Protein AF-0000000072576517 (afdb_homodimer)

Structure (mmCIF, N/CA/C/O backbone):
data_AF-0000000072576517-model_v1
#
loop_
_entity.id
_entity.type
_entity.pdbx_description
1 polymer 'CopG family transcriptional regulator'
#
loop_
_atom_site.group_PDB
_atom_site.id
_atom_site.type_symbol
_atom_site.label_atom_id
_atom_site.label_alt_id
_atom_site.label_comp_id
_atom_site.label_asym_id
_atom_site.label_entity_id
_atom_site.label_seq_id
_atom_site.pdbx_PDB_ins_code
_atom_site.Cartn_x
_atom_site.Cartn_y
_atom_site.Cartn_z
_atom_site.occupancy
_atom_site.B_iso_or_equiv
_atom_site.auth_seq_id
_atom_site.auth_comp_id
_atom_site.auth_asym_id
_atom_site.auth_atom_id
_atom_site.pdbx_PDB_model_num
ATOM 1 N N . MET A 1 1 ? 4.125 -4.855 -22.438 1 81.56 1 MET A N 1
ATOM 2 C CA . MET A 1 1 ? 4.953 -5.27 -21.297 1 81.56 1 MET A CA 1
ATOM 3 C C . MET A 1 1 ? 4.816 -6.77 -21.047 1 81.56 1 MET A C 1
ATOM 5 O O . MET A 1 1 ? 3.752 -7.348 -21.281 1 81.56 1 MET A O 1
ATOM 9 N N . ALA A 1 2 ? 5.965 -7.422 -20.906 1 95.62 2 ALA A N 1
ATOM 10 C CA . ALA A 1 2 ? 5.965 -8.867 -20.688 1 95.62 2 ALA A CA 1
ATOM 11 C C . ALA A 1 2 ? 5.387 -9.203 -19.312 1 95.62 2 ALA A C 1
ATOM 13 O O . ALA A 1 2 ? 5.586 -8.461 -18.344 1 95.62 2 ALA A O 1
ATOM 14 N N . THR A 1 3 ? 4.594 -10.25 -19.266 1 97.19 3 THR A N 1
ATOM 15 C CA . THR A 1 3 ? 4.023 -10.703 -18 1 97.19 3 THR A CA 1
ATOM 16 C C . THR A 1 3 ? 4.523 -12.102 -17.656 1 97.19 3 THR A C 1
ATOM 18 O O . THR A 1 3 ? 5.074 -12.797 -18.516 1 97.19 3 THR A O 1
ATOM 21 N N . ARG A 1 4 ? 4.344 -12.383 -16.422 1 96.25 4 ARG A N 1
ATOM 22 C CA . ARG A 1 4 ? 4.695 -13.703 -15.898 1 96.25 4 ARG A CA 1
ATOM 23 C C . ARG A 1 4 ? 3.592 -14.234 -14.984 1 96.25 4 ARG A C 1
ATOM 25 O O . ARG A 1 4 ? 3.002 -13.484 -14.211 1 96.25 4 ARG A O 1
ATOM 32 N N . LYS A 1 5 ? 3.363 -15.539 -15.117 1 97.19 5 LYS A N 1
ATOM 33 C CA . LYS A 1 5 ? 2.48 -16.219 -14.18 1 97.19 5 LYS A CA 1
ATOM 34 C C . LYS A 1 5 ? 3.273 -16.859 -13.031 1 97.19 5 LYS A C 1
ATOM 36 O O . LYS A 1 5 ? 4.23 -17.594 -13.266 1 97.19 5 LYS A O 1
ATOM 41 N 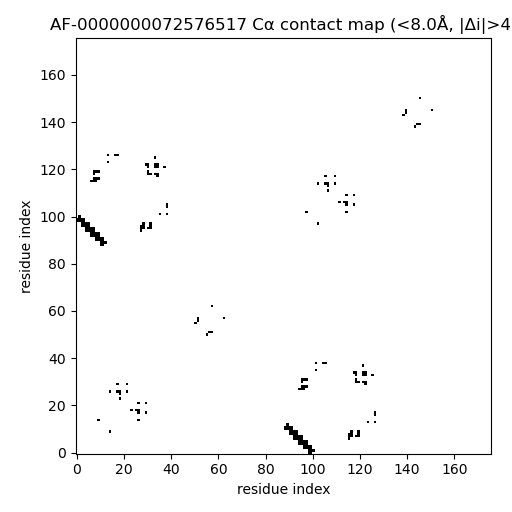N . ILE A 1 6 ? 2.93 -16.547 -11.875 1 96.75 6 ILE A N 1
ATOM 42 C CA . ILE A 1 6 ? 3.613 -17.109 -10.711 1 96.75 6 ILE A CA 1
ATOM 43 C C . ILE A 1 6 ? 2.584 -17.625 -9.711 1 96.75 6 ILE A C 1
ATOM 45 O O . ILE A 1 6 ? 1.427 -17.203 -9.727 1 96.75 6 ILE A O 1
ATOM 49 N N . THR A 1 7 ? 3 -18.578 -8.914 1 97.06 7 THR A N 1
ATOM 50 C CA . THR A 1 7 ? 2.178 -19.109 -7.828 1 97.06 7 THR A CA 1
ATOM 51 C C . THR A 1 7 ? 2.623 -18.531 -6.484 1 97.06 7 THR A C 1
ATOM 53 O O . THR A 1 7 ? 3.816 -18.516 -6.176 1 97.06 7 THR A O 1
ATOM 56 N N . ILE A 1 8 ? 1.649 -18.031 -5.809 1 97 8 ILE A N 1
ATOM 57 C CA . ILE A 1 8 ? 1.936 -17.484 -4.48 1 97 8 ILE A CA 1
ATOM 58 C C . ILE A 1 8 ? 1.034 -18.156 -3.447 1 97 8 ILE A C 1
ATOM 60 O O . ILE A 1 8 ? 0.009 -18.75 -3.797 1 97 8 ILE A O 1
ATOM 64 N N . THR A 1 9 ? 1.467 -18.109 -2.193 1 97.25 9 THR A N 1
ATOM 65 C CA . THR A 1 9 ? 0.697 -18.594 -1.051 1 97.25 9 THR A CA 1
ATOM 66 C C . THR A 1 9 ? 0.207 -17.422 -0.198 1 97.25 9 THR A C 1
ATOM 68 O O . THR A 1 9 ? 1.002 -16.594 0.228 1 97.25 9 THR A O 1
ATOM 71 N N . VAL A 1 10 ? -1.091 -17.359 0.018 1 97.56 10 VAL A N 1
ATOM 72 C CA . VAL A 1 10 ? -1.697 -16.266 0.766 1 97.56 10 VAL A CA 1
ATOM 73 C C . VAL A 1 10 ? -2.715 -16.828 1.761 1 97.56 10 VAL A C 1
ATOM 75 O O . VAL A 1 10 ? -3.227 -17.922 1.582 1 97.56 10 VAL A O 1
ATOM 78 N N . PRO A 1 11 ? -3.041 -16.062 2.762 1 97.94 11 PRO A N 1
ATOM 79 C CA . PRO A 1 11 ? -4.141 -16.484 3.631 1 97.94 11 PRO A CA 1
ATOM 80 C C . PRO A 1 11 ? -5.473 -16.594 2.891 1 97.94 11 PRO A C 1
ATOM 82 O O . PRO A 1 11 ? -5.773 -15.75 2.035 1 97.94 11 PRO A O 1
ATOM 85 N N . GLU A 1 12 ? -6.203 -17.547 3.252 1 97.75 12 GLU A N 1
ATOM 86 C CA . GLU A 1 12 ? -7.512 -17.734 2.637 1 97.75 12 GLU A CA 1
ATOM 87 C C . GLU A 1 12 ? -8.422 -16.531 2.867 1 97.75 12 GLU A C 1
ATOM 89 O O . GLU A 1 12 ? -9.164 -16.125 1.972 1 97.75 12 GLU A O 1
ATOM 94 N N . GLU A 1 13 ? -8.344 -15.977 3.982 1 97.19 13 GLU A N 1
ATOM 95 C CA . GLU A 1 13 ? -9.203 -14.852 4.355 1 97.19 13 GLU A CA 1
ATOM 96 C C . GLU A 1 13 ? -8.914 -13.625 3.496 1 97.19 13 GLU A C 1
ATOM 98 O O . GLU A 1 13 ? -9.805 -12.82 3.234 1 97.19 13 GLU A O 1
ATOM 103 N N . LEU A 1 14 ? -7.746 -13.492 3.086 1 97.81 14 LEU A N 1
ATOM 104 C CA . LEU A 1 14 ? -7.367 -12.383 2.225 1 97.81 14 LEU A CA 1
ATOM 105 C C . LEU A 1 14 ? -8.055 -12.484 0.869 1 97.81 14 LEU A C 1
ATOM 107 O O . LEU A 1 14 ? -8.625 -11.5 0.382 1 97.81 14 LEU A O 1
ATOM 111 N N . VAL A 1 15 ? -8.062 -13.648 0.336 1 97 15 VAL A N 1
ATOM 112 C CA . VAL A 1 15 ? -8.703 -13.875 -0.957 1 97 15 VAL A CA 1
ATOM 113 C C . VAL A 1 15 ? -10.203 -13.594 -0.853 1 97 15 VAL A C 1
ATOM 115 O O . VAL A 1 15 ? -10.773 -12.914 -1.703 1 97 15 VAL A O 1
ATOM 118 N N . GLU A 1 16 ? -10.75 -14.062 0.181 1 96 16 GLU A N 1
ATOM 119 C CA . GLU A 1 16 ? -12.18 -13.859 0.403 1 96 16 GLU A CA 1
ATOM 120 C C . GLU A 1 16 ? -12.508 -12.375 0.543 1 96 16 GLU A C 1
ATOM 122 O O . GLU A 1 16 ? -13.5 -11.898 -0.015 1 96 16 GLU A O 1
ATOM 127 N N . SER A 1 17 ? -11.633 -11.766 1.242 1 96.75 17 SER A N 1
ATOM 128 C CA . SER A 1 17 ? -11.852 -10.336 1.443 1 96.75 17 SER A CA 1
ATOM 129 C C . SER A 1 17 ? -11.734 -9.562 0.132 1 96.75 17 SER A C 1
ATOM 131 O O . SER A 1 17 ? -12.555 -8.688 -0.16 1 96.75 17 SER A O 1
ATOM 133 N N . ILE A 1 18 ? -10.852 -9.828 -0.706 1 97.19 18 ILE A N 1
ATOM 134 C CA . ILE A 1 18 ? -10.625 -9.148 -1.977 1 97.19 18 ILE A CA 1
ATOM 135 C C . ILE A 1 18 ? -11.805 -9.391 -2.908 1 97.19 18 ILE A C 1
ATOM 137 O O . ILE A 1 18 ? -12.234 -8.484 -3.627 1 97.19 18 ILE A O 1
ATOM 141 N N . LYS A 1 19 ? -12.344 -10.57 -2.818 1 95.81 19 LYS A N 1
ATOM 142 C CA . LYS A 1 19 ? -13.461 -10.938 -3.678 1 95.81 19 LYS A CA 1
ATOM 143 C C . LYS A 1 19 ? -14.703 -10.109 -3.346 1 95.81 19 LYS A C 1
ATOM 145 O O . LYS A 1 19 ? -15.641 -10.039 -4.145 1 95.81 19 LYS A O 1
ATOM 150 N N . GLU A 1 20 ? -14.695 -9.57 -2.178 1 93.56 20 GLU A N 1
ATOM 151 C CA . GLU A 1 20 ? -15.797 -8.68 -1.819 1 93.56 20 GLU A CA 1
ATOM 152 C C . GLU A 1 20 ? -15.703 -7.359 -2.574 1 93.56 20 GLU A C 1
ATOM 154 O O . GLU A 1 20 ? -16.688 -6.629 -2.674 1 93.56 20 GLU A O 1
ATOM 159 N N . ARG A 1 21 ? -14.594 -7.117 -3.105 1 91.81 21 ARG A N 1
ATOM 160 C CA . ARG A 1 21 ? -14.352 -5.809 -3.707 1 91.81 21 ARG A CA 1
ATOM 161 C C . ARG A 1 21 ? -14.273 -5.91 -5.227 1 91.81 21 ARG A C 1
ATOM 163 O O . ARG A 1 21 ? -14.648 -4.977 -5.938 1 91.81 21 ARG A O 1
ATOM 170 N N . VAL A 1 22 ? -13.758 -7 -5.645 1 92.69 22 VAL A N 1
ATOM 171 C CA . VAL A 1 22 ? -13.578 -7.223 -7.074 1 92.69 22 VAL A CA 1
ATOM 172 C C . VAL A 1 22 ? -14.18 -8.57 -7.469 1 92.69 22 VAL A C 1
ATOM 174 O O . VAL A 1 22 ? -14.391 -9.438 -6.617 1 92.69 22 VAL A O 1
ATOM 177 N N . ASP A 1 23 ? -14.562 -8.711 -8.672 1 86.31 23 ASP A N 1
ATOM 178 C CA . ASP A 1 23 ? -15.055 -10.008 -9.109 1 86.31 23 ASP A CA 1
ATOM 179 C C . ASP A 1 23 ? -13.938 -11.047 -9.117 1 86.31 23 ASP A C 1
ATOM 181 O O . ASP A 1 23 ? -12.766 -10.711 -8.938 1 86.31 23 ASP A O 1
ATOM 185 N N . THR A 1 24 ? -14.336 -12.227 -9.164 1 75.06 24 THR A N 1
ATOM 186 C CA . THR A 1 24 ? -13.438 -13.367 -9.031 1 75.06 24 THR A CA 1
ATOM 187 C C . THR A 1 24 ? -12.25 -13.227 -9.977 1 75.06 24 THR A C 1
ATOM 189 O O . THR A 1 24 ? -11.109 -13.531 -9.609 1 75.06 24 THR A O 1
ATOM 192 N N . ARG A 1 25 ? -12.602 -12.633 -11.117 1 78.5 25 ARG A N 1
ATOM 193 C CA . ARG A 1 25 ? -11.547 -12.508 -12.117 1 78.5 25 ARG A CA 1
ATOM 194 C C . ARG A 1 25 ? -10.609 -11.352 -11.789 1 78.5 25 ARG A C 1
ATOM 196 O O . ARG A 1 25 ? -9.469 -11.312 -12.266 1 78.5 25 ARG A O 1
ATOM 203 N N . GLY A 1 26 ? -10.914 -10.633 -10.812 1 94.44 26 GLY A N 1
ATOM 204 C CA . GLY A 1 26 ? -10.195 -9.406 -10.508 1 94.44 26 GLY A CA 1
ATOM 205 C C . GLY A 1 26 ? -9.195 -9.57 -9.383 1 94.44 26 GLY A C 1
ATOM 206 O O . GLY A 1 26 ? -8.422 -8.648 -9.094 1 94.44 26 GLY A O 1
ATOM 207 N N . VAL A 1 27 ? -9.141 -10.727 -8.789 1 96.62 27 VAL A N 1
ATOM 208 C CA . VAL A 1 27 ? -8.281 -10.961 -7.629 1 96.62 27 VAL A CA 1
ATOM 209 C C . VAL A 1 27 ? -6.816 -10.867 -8.039 1 96.62 27 VAL A C 1
ATOM 211 O O . VAL A 1 27 ? -6.023 -10.188 -7.395 1 96.62 27 VAL A O 1
ATOM 214 N N . SER A 1 28 ? -6.492 -11.516 -9.109 1 97.12 28 SER A N 1
ATOM 215 C CA . SER A 1 28 ? -5.125 -11.484 -9.617 1 97.12 28 SER A CA 1
ATOM 216 C C . SER A 1 28 ? -4.68 -10.047 -9.891 1 97.12 28 SER A C 1
ATOM 218 O O . SER A 1 28 ? -3.596 -9.641 -9.469 1 97.12 28 SER A O 1
ATOM 220 N N . GLY A 1 29 ? -5.492 -9.375 -10.555 1 96.56 29 GLY A N 1
ATOM 221 C CA . GLY A 1 29 ? -5.172 -7.984 -10.844 1 96.56 29 GLY A CA 1
ATOM 222 C C . GLY A 1 29 ? -5.016 -7.137 -9.594 1 96.56 29 GLY A C 1
ATOM 223 O O . GLY A 1 29 ? -4.117 -6.293 -9.523 1 96.56 29 GLY A O 1
ATOM 224 N N . TYR A 1 30 ? -5.852 -7.332 -8.594 1 98.38 30 TYR A N 1
ATOM 225 C CA . TYR A 1 30 ? -5.789 -6.633 -7.312 1 98.38 30 TYR A CA 1
ATOM 226 C C . TYR A 1 30 ? -4.453 -6.871 -6.621 1 98.38 30 TYR A C 1
ATOM 228 O O . TYR A 1 30 ? -3.814 -5.93 -6.148 1 98.38 30 TYR A O 1
ATOM 236 N N . ILE A 1 31 ? -4.023 -8.039 -6.645 1 98.31 31 ILE A N 1
ATOM 237 C CA . ILE A 1 31 ? -2.797 -8.422 -5.957 1 98.31 31 ILE A CA 1
ATOM 238 C C . ILE A 1 31 ? -1.588 -7.875 -6.715 1 98.31 31 ILE A C 1
ATOM 240 O O . ILE A 1 31 ? -0.663 -7.328 -6.109 1 98.31 31 ILE A O 1
ATOM 244 N N . ALA A 1 32 ? -1.656 -8.008 -7.996 1 97.75 32 ALA A N 1
ATOM 245 C CA . ALA A 1 32 ? -0.567 -7.48 -8.812 1 97.75 32 ALA A CA 1
ATOM 246 C C . ALA A 1 32 ? -0.419 -5.973 -8.625 1 97.75 32 ALA A C 1
ATOM 248 O O . ALA A 1 32 ? 0.697 -5.465 -8.5 1 97.75 32 ALA A O 1
ATOM 249 N N . ALA A 1 33 ? -1.541 -5.32 -8.578 1 97.94 33 ALA A N 1
ATOM 250 C CA . ALA A 1 33 ? -1.522 -3.867 -8.406 1 97.94 33 ALA A CA 1
ATOM 251 C C . ALA A 1 33 ? -0.988 -3.482 -7.031 1 97.94 33 ALA A C 1
ATOM 253 O O . ALA A 1 33 ? -0.215 -2.531 -6.902 1 97.94 33 ALA A O 1
ATOM 254 N N . ALA A 1 34 ? -1.396 -4.188 -6 1 98.5 34 ALA A N 1
ATOM 255 C CA . ALA A 1 34 ? -0.913 -3.953 -4.641 1 98.5 34 ALA A CA 1
ATOM 256 C C . ALA A 1 34 ? 0.601 -4.125 -4.559 1 98.5 34 ALA A C 1
ATOM 258 O O . ALA A 1 34 ? 1.297 -3.291 -3.977 1 98.5 34 ALA A O 1
ATOM 259 N N . ALA A 1 35 ? 1.047 -5.141 -5.191 1 98.56 35 ALA A N 1
ATOM 260 C CA . ALA A 1 35 ? 2.482 -5.414 -5.184 1 98.56 35 ALA A CA 1
ATOM 261 C C . ALA A 1 35 ? 3.246 -4.344 -5.957 1 98.56 35 ALA A C 1
ATOM 263 O O . ALA A 1 35 ? 4.312 -3.9 -5.523 1 98.56 35 ALA A O 1
ATOM 264 N N . ALA A 1 36 ? 2.717 -3.967 -7.082 1 98.56 36 ALA A N 1
ATOM 265 C CA . ALA A 1 36 ? 3.359 -2.928 -7.883 1 98.56 36 ALA A CA 1
ATOM 266 C C . ALA A 1 36 ? 3.447 -1.615 -7.109 1 98.56 36 ALA A C 1
ATOM 268 O O . ALA A 1 36 ? 4.473 -0.933 -7.148 1 98.56 36 ALA A O 1
ATOM 269 N N . HIS A 1 37 ? 2.404 -1.276 -6.398 1 98.38 37 HIS A N 1
ATOM 270 C CA . HIS A 1 37 ? 2.389 -0.057 -5.598 1 98.38 37 HIS A CA 1
ATOM 271 C C . HIS A 1 37 ? 3.432 -0.111 -4.488 1 98.38 37 HIS A C 1
ATOM 273 O O . HIS A 1 37 ? 4.195 0.84 -4.297 1 98.38 37 HIS A O 1
ATOM 279 N N . GLN A 1 38 ? 3.457 -1.194 -3.775 1 98 38 GLN A N 1
ATOM 280 C CA . GLN A 1 38 ? 4.434 -1.336 -2.701 1 98 38 GLN A CA 1
ATOM 281 C C . GLN A 1 38 ? 5.859 -1.264 -3.24 1 98 38 GLN A C 1
ATOM 283 O O . GLN A 1 38 ? 6.723 -0.621 -2.641 1 98 38 GLN A O 1
ATOM 288 N N . ASP A 1 39 ? 6.102 -1.901 -4.367 1 98.06 39 ASP A N 1
ATOM 289 C CA . ASP A 1 39 ? 7.422 -1.882 -4.988 1 98.06 39 ASP A CA 1
ATOM 290 C C . ASP A 1 39 ? 7.836 -0.459 -5.359 1 98.06 39 ASP A C 1
ATOM 292 O O . ASP A 1 39 ? 8.984 -0.064 -5.145 1 98.06 39 ASP A O 1
ATOM 296 N N . ALA A 1 40 ? 6.891 0.247 -5.922 1 98 40 ALA A N 1
ATOM 297 C CA . ALA A 1 40 ? 7.168 1.635 -6.285 1 98 40 ALA A CA 1
ATOM 298 C C . ALA A 1 40 ? 7.531 2.461 -5.055 1 98 40 ALA A C 1
ATOM 300 O O . ALA A 1 40 ? 8.477 3.25 -5.09 1 98 40 ALA A O 1
ATOM 301 N N . MET A 1 41 ? 6.863 2.242 -3.949 1 97.75 41 MET A N 1
ATOM 302 C CA . MET A 1 41 ? 7.137 2.965 -2.711 1 97.75 41 MET A CA 1
ATOM 303 C C . MET A 1 41 ? 8.508 2.596 -2.156 1 97.75 41 MET A C 1
ATOM 305 O O . MET A 1 41 ? 9.258 3.467 -1.712 1 97.75 41 MET A O 1
ATOM 309 N N . ASP A 1 42 ? 8.75 1.353 -2.188 1 96.88 42 ASP A N 1
ATOM 310 C CA . ASP A 1 42 ? 10.055 0.897 -1.711 1 96.88 42 ASP A CA 1
ATOM 311 C C . ASP A 1 42 ? 11.18 1.485 -2.553 1 96.88 42 ASP A C 1
ATOM 313 O O . ASP A 1 42 ? 12.203 1.911 -2.014 1 96.88 42 ASP A O 1
ATOM 317 N N . ARG A 1 43 ? 10.969 1.526 -3.842 1 96 43 ARG A N 1
ATOM 318 C CA . ARG A 1 43 ? 11.961 2.119 -4.73 1 96 43 ARG A CA 1
ATOM 319 C C . ARG A 1 43 ? 12.141 3.605 -4.441 1 96 43 ARG A C 1
ATOM 321 O O . ARG A 1 43 ? 13.266 4.117 -4.453 1 96 43 ARG A O 1
ATOM 328 N N . LEU A 1 44 ? 11.078 4.262 -4.23 1 96.94 44 LEU A N 1
ATOM 329 C CA . LEU A 1 44 ? 11.141 5.676 -3.887 1 96.94 44 LEU A CA 1
ATOM 330 C C . LEU A 1 44 ? 11.898 5.887 -2.582 1 96.94 44 LEU A C 1
ATOM 332 O O . LEU A 1 44 ? 12.703 6.816 -2.469 1 96.94 44 LEU A O 1
ATOM 336 N N . ARG A 1 45 ? 11.656 5.078 -1.627 1 94.81 45 ARG A N 1
ATOM 337 C CA . ARG A 1 45 ? 12.344 5.16 -0.341 1 94.81 45 ARG A CA 1
ATOM 338 C C . ARG A 1 45 ? 13.836 4.93 -0.501 1 94.81 45 ARG A C 1
ATOM 340 O O . ARG A 1 45 ? 14.648 5.633 0.102 1 94.81 45 ARG A O 1
ATOM 347 N N . GLU A 1 46 ? 14.078 3.916 -1.279 1 95.06 46 GLU A N 1
ATOM 348 C CA . GLU A 1 46 ? 15.484 3.637 -1.556 1 95.06 46 GLU A CA 1
ATOM 349 C C . GLU A 1 46 ? 16.156 4.824 -2.236 1 95.06 46 GLU A C 1
ATOM 351 O O . GLU A 1 46 ? 17.266 5.207 -1.867 1 95.06 46 GLU A O 1
ATOM 356 N N . LEU A 1 47 ? 15.461 5.324 -3.258 1 94.31 47 LEU A N 1
ATOM 357 C CA . LEU A 1 47 ? 15.984 6.488 -3.969 1 94.31 47 LEU A CA 1
ATOM 358 C C . LEU A 1 47 ? 16.156 7.672 -3.025 1 94.31 47 LEU A C 1
ATOM 360 O O . LEU A 1 47 ? 17.172 8.367 -3.066 1 94.31 47 LEU A O 1
ATOM 364 N N . ALA A 1 48 ? 15.211 7.867 -2.205 1 93.5 48 ALA A N 1
ATOM 365 C CA . ALA A 1 48 ? 15.273 8.953 -1.227 1 93.5 48 ALA A CA 1
ATOM 366 C C . ALA A 1 48 ? 16.453 8.766 -0.273 1 93.5 48 ALA A C 1
ATOM 368 O O . ALA A 1 48 ? 17.156 9.727 0.034 1 93.5 48 ALA A O 1
ATOM 369 N N . GLY A 1 49 ? 16.594 7.605 0.201 1 91 49 GLY A N 1
ATOM 370 C CA . GLY A 1 49 ? 17.719 7.289 1.061 1 91 49 GLY A CA 1
ATOM 371 C C . GLY A 1 49 ? 19.062 7.562 0.408 1 91 49 GLY A C 1
ATOM 372 O O . GLY A 1 49 ? 19.969 8.133 1.036 1 91 49 GLY A O 1
ATOM 373 N N . ARG A 1 50 ? 19.172 7.219 -0.83 1 93.5 50 ARG A N 1
ATOM 374 C CA . ARG A 1 50 ? 20.391 7.465 -1.59 1 93.5 50 ARG A CA 1
ATOM 375 C C . ARG A 1 50 ? 20.641 8.961 -1.751 1 93.5 50 ARG A C 1
ATOM 377 O O . ARG A 1 50 ? 21.781 9.414 -1.638 1 93.5 50 ARG A O 1
ATOM 384 N N . LEU A 1 51 ? 19.578 9.656 -2.053 1 91 51 LEU A N 1
ATOM 385 C CA . LEU A 1 51 ? 19.703 11.102 -2.213 1 91 51 LEU A CA 1
ATOM 386 C C . LEU A 1 51 ? 20.141 11.758 -0.908 1 91 51 LEU A C 1
ATOM 388 O O . LEU A 1 51 ? 20.969 12.664 -0.914 1 91 51 LEU A O 1
ATOM 392 N N . GLU A 1 52 ? 19.656 11.258 0.163 1 89.31 52 GLU A N 1
ATOM 393 C CA . GLU A 1 52 ? 20.016 11.789 1.477 1 89.31 52 GLU A CA 1
ATOM 394 C C . GLU A 1 52 ? 21.453 11.469 1.827 1 89.31 52 GLU A C 1
ATOM 396 O O . GLU A 1 52 ? 22.156 12.297 2.414 1 89.31 52 GLU A O 1
ATOM 401 N N . GLU A 1 53 ? 21.859 10.297 1.519 1 89.56 53 GLU A N 1
ATOM 402 C CA . GLU A 1 53 ? 23.234 9.891 1.758 1 89.56 53 GLU A CA 1
ATOM 403 C C . GLU A 1 53 ? 24.219 10.742 0.946 1 89.56 53 GLU A C 1
ATOM 405 O O . GLU A 1 53 ? 25.281 11.117 1.438 1 89.56 53 GLU A O 1
ATOM 410 N N . GLU A 1 54 ? 23.766 11.008 -0.21 1 88 54 GLU A N 1
ATOM 411 C CA . GLU A 1 54 ? 24.641 11.758 -1.117 1 88 54 GLU A CA 1
ATOM 412 C C . GLU A 1 54 ? 24.641 13.25 -0.774 1 88 54 GLU A C 1
ATOM 414 O O . GLU A 1 54 ? 25.672 13.906 -0.865 1 88 54 GLU A O 1
ATOM 419 N N . HIS A 1 55 ? 23.609 13.773 -0.372 1 85.62 55 HIS A N 1
ATOM 420 C CA . HIS A 1 55 ? 23.5 15.219 -0.214 1 85.62 55 HIS A CA 1
ATOM 421 C C . HIS A 1 55 ? 23.344 15.602 1.255 1 85.62 55 HIS A C 1
ATOM 423 O O . HIS A 1 55 ? 23.359 16.781 1.596 1 85.62 55 HIS A O 1
ATOM 429 N N . GLY A 1 56 ? 23.359 14.602 2.176 1 80.19 56 GLY A N 1
ATOM 430 C CA . GLY A 1 56 ? 23.094 14.883 3.576 1 80.19 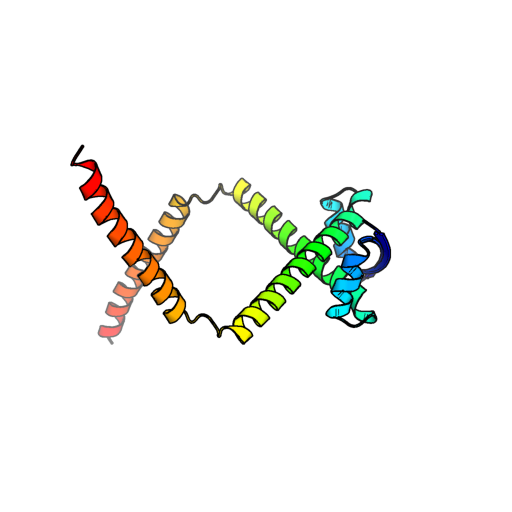56 GLY A CA 1
ATOM 431 C C . GLY A 1 56 ? 21.609 15.07 3.877 1 80.19 56 GLY A C 1
ATOM 432 O O . GLY A 1 56 ? 20.812 15.312 2.971 1 80.19 56 GLY A O 1
ATOM 433 N N . ALA A 1 57 ? 21.125 14.625 4.969 1 74.25 57 ALA A N 1
ATOM 434 C CA . ALA A 1 57 ? 19.734 14.75 5.391 1 74.25 57 ALA A CA 1
ATOM 435 C C . ALA A 1 57 ? 19.297 16.219 5.41 1 74.25 57 ALA A C 1
ATOM 437 O O . ALA A 1 57 ? 20.047 17.078 5.863 1 74.25 57 ALA A O 1
ATOM 438 N N . VAL A 1 58 ? 18.562 16.547 4.48 1 70.88 58 VAL A N 1
ATOM 439 C CA . VAL A 1 58 ? 18.062 17.906 4.586 1 70.88 58 VAL A CA 1
ATOM 440 C C . VAL A 1 58 ? 17.469 18.141 5.977 1 70.88 58 VAL A C 1
ATOM 442 O O . VAL A 1 58 ? 16.484 17.5 6.344 1 70.88 58 VAL A O 1
ATOM 445 N N . THR A 1 59 ? 18.312 18.734 6.863 1 75 59 THR A N 1
ATOM 446 C CA . THR A 1 59 ? 17.812 19.047 8.195 1 75 59 THR A CA 1
ATOM 447 C C . THR A 1 59 ? 16.656 20.047 8.109 1 75 59 THR A C 1
ATOM 449 O O . THR A 1 59 ? 16.469 20.703 7.086 1 75 59 THR A O 1
ATOM 452 N N . ASP A 1 60 ? 15.828 19.859 9.102 1 74.5 60 ASP A N 1
ATOM 453 C CA . ASP A 1 60 ? 14.758 20.844 9.164 1 74.5 60 ASP A CA 1
ATOM 454 C C . ASP A 1 60 ? 15.305 22.266 8.977 1 74.5 60 ASP A C 1
ATOM 456 O O . ASP A 1 60 ? 14.68 23.094 8.312 1 74.5 60 ASP A O 1
ATOM 460 N N . ASP A 1 61 ? 16.406 22.438 9.578 1 74.44 61 ASP A N 1
ATOM 461 C CA . ASP A 1 61 ? 17.031 23.75 9.5 1 74.44 61 ASP A CA 1
ATOM 462 C C . ASP A 1 61 ? 17.453 24.078 8.062 1 74.44 61 ASP A C 1
ATOM 464 O O . ASP A 1 61 ? 17.281 25.203 7.609 1 74.44 61 ASP A O 1
ATOM 468 N N . GLU A 1 62 ? 17.922 23.109 7.352 1 77.12 62 GLU A N 1
ATOM 469 C CA . GLU A 1 62 ? 18.344 23.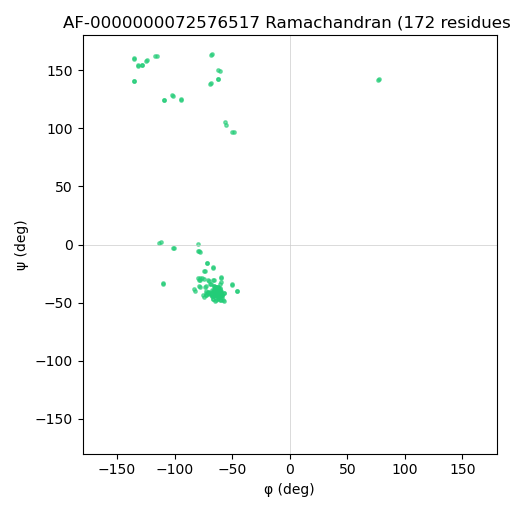328 5.973 1 77.12 62 GLU A CA 1
ATOM 470 C C . GLU A 1 62 ? 17.141 23.578 5.059 1 77.12 62 GLU A C 1
ATOM 472 O O . GLU A 1 62 ? 17.188 24.422 4.168 1 77.12 62 GLU A O 1
ATOM 477 N N . GLN A 1 63 ? 16.203 22.844 5.293 1 77 63 GLN A N 1
ATOM 478 C CA . GLN A 1 63 ? 14.961 23.062 4.555 1 77 63 GLN A CA 1
ATOM 479 C C . GLN A 1 63 ? 14.406 24.469 4.785 1 77 63 GLN A C 1
ATOM 481 O O . GLN A 1 63 ? 14.008 25.141 3.84 1 77 63 GLN A O 1
ATOM 486 N N . GLN A 1 64 ? 14.43 24.828 6.062 1 78.62 64 GLN A N 1
ATOM 487 C CA . GLN A 1 64 ? 13.945 26.172 6.414 1 78.62 64 GLN A CA 1
ATOM 488 C C . GLN A 1 64 ? 14.805 27.25 5.773 1 78.62 64 GLN A C 1
ATOM 490 O O . GLN A 1 64 ? 14.289 28.25 5.277 1 78.62 64 GLN A O 1
ATOM 495 N N . ALA A 1 65 ? 15.992 27.062 5.77 1 78.62 65 ALA A N 1
ATOM 496 C CA . ALA A 1 65 ? 16.922 28.016 5.168 1 78.62 65 ALA A CA 1
ATOM 497 C C . ALA A 1 65 ? 16.656 28.156 3.672 1 78.62 65 ALA A C 1
ATOM 499 O O . ALA A 1 65 ? 16.719 29.266 3.131 1 78.62 65 ALA A O 1
ATOM 500 N N . ALA A 1 66 ? 16.344 27.016 2.986 1 80.38 66 ALA A N 1
ATOM 501 C CA . ALA A 1 66 ? 16.031 27.047 1.561 1 80.38 66 ALA A CA 1
ATOM 502 C C . ALA A 1 66 ? 14.727 27.797 1.303 1 80.38 66 ALA A C 1
ATOM 504 O O . ALA A 1 66 ? 14.648 28.625 0.385 1 80.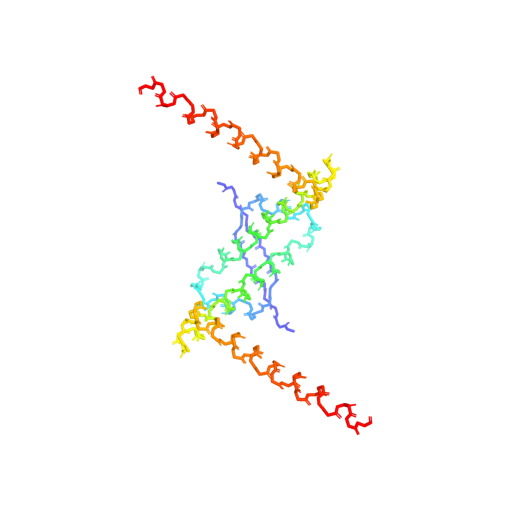38 66 ALA A O 1
ATOM 505 N N . LEU A 1 67 ? 13.867 27.469 2.221 1 79.31 67 LEU A N 1
ATOM 506 C CA . LEU A 1 67 ? 12.586 28.156 2.098 1 79.31 67 LEU A CA 1
ATOM 507 C C . LEU A 1 67 ? 12.742 29.656 2.34 1 79.31 67 LEU A C 1
ATOM 509 O O . LEU A 1 67 ? 12.141 30.469 1.635 1 79.31 67 LEU A O 1
ATOM 513 N N . ASP A 1 68 ? 13.57 30.062 3.281 1 78.81 68 ASP A N 1
ATOM 514 C CA . ASP A 1 68 ? 13.883 31.453 3.572 1 78.81 68 ASP A CA 1
ATOM 515 C C . ASP A 1 68 ? 14.555 32.125 2.379 1 78.81 68 ASP A C 1
ATOM 517 O O . ASP A 1 68 ? 14.258 33.281 2.061 1 78.81 68 ASP A O 1
ATOM 521 N N . ARG A 1 69 ? 15.352 31.422 1.688 1 82.25 69 ARG A N 1
ATOM 522 C CA . ARG A 1 69 ? 16.031 31.953 0.515 1 82.25 69 ARG A CA 1
ATOM 523 C C . ARG A 1 69 ? 15.062 32.156 -0.639 1 82.25 69 ARG A C 1
ATOM 525 O O . ARG A 1 69 ? 15.109 33.188 -1.323 1 82.25 69 ARG A O 1
ATOM 532 N N . ILE A 1 70 ? 14.242 31.297 -0.829 1 82.44 70 ILE A N 1
ATOM 533 C CA . ILE A 1 70 ? 13.234 31.391 -1.882 1 82.44 70 ILE A CA 1
ATOM 534 C C . ILE A 1 70 ? 12.297 32.562 -1.605 1 82.44 70 ILE A C 1
ATOM 536 O O . ILE A 1 70 ? 11.992 33.344 -2.508 1 82.44 70 ILE A O 1
ATOM 540 N N . ALA A 1 71 ? 11.938 32.688 -0.342 1 77.19 71 ALA A N 1
ATOM 541 C CA . ALA A 1 71 ? 11.078 33.812 0.068 1 77.19 71 ALA A CA 1
ATOM 542 C C . ALA A 1 71 ? 11.781 35.156 -0.13 1 77.19 71 ALA A C 1
ATOM 544 O O . ALA A 1 71 ? 11.164 36.125 -0.545 1 77.19 71 ALA A O 1
ATOM 545 N N . ALA A 1 72 ? 13.039 35.188 0.118 1 80.75 72 ALA A N 1
ATOM 546 C CA . ALA A 1 72 ? 13.844 36.406 -0.04 1 80.75 72 ALA A CA 1
ATOM 547 C C . ALA A 1 72 ? 13.977 36.781 -1.511 1 80.75 72 ALA A C 1
ATOM 549 O O . ALA A 1 72 ? 13.953 37.969 -1.854 1 80.75 72 ALA A O 1
ATOM 550 N N . ILE A 1 73 ? 14.031 35.844 -2.322 1 80.31 73 ILE A N 1
ATOM 551 C CA . ILE A 1 73 ? 14.148 36.094 -3.758 1 80.31 73 ILE A CA 1
ATOM 552 C C . ILE A 1 73 ? 12.805 36.562 -4.316 1 80.31 73 ILE A C 1
ATOM 554 O O . ILE A 1 73 ? 12.758 37.5 -5.113 1 80.31 73 ILE A O 1
ATOM 558 N N . ASP A 1 74 ? 11.805 35.906 -3.898 1 77.38 74 ASP A N 1
ATOM 559 C CA . ASP A 1 74 ? 10.461 36.281 -4.32 1 77.38 74 ASP A CA 1
ATOM 560 C C . ASP A 1 74 ? 10.102 37.688 -3.803 1 77.38 74 ASP A C 1
ATOM 562 O O . ASP A 1 74 ? 9.469 38.469 -4.512 1 77.38 74 ASP A O 1
ATOM 566 N N . GLY A 1 75 ? 10.438 37.906 -2.613 1 70.25 75 GLY A N 1
ATOM 567 C CA . GLY A 1 75 ? 10.258 39.25 -2.076 1 70.25 75 GLY A CA 1
ATOM 568 C C . GLY A 1 75 ? 11.039 40.312 -2.836 1 70.25 75 GLY A C 1
ATOM 569 O O . GLY A 1 75 ? 10.57 41.438 -3.004 1 70.25 75 GLY A O 1
ATOM 570 N N . TRP A 1 76 ? 12.078 39.969 -3.303 1 68.19 76 TRP A N 1
ATOM 571 C CA . TRP A 1 76 ? 12.898 40.875 -4.098 1 68.19 76 TRP A CA 1
ATOM 572 C C . TRP A 1 76 ? 12.289 41.094 -5.477 1 68.19 76 TRP A C 1
ATOM 574 O O . TRP A 1 76 ? 12.242 42.219 -5.977 1 68.19 76 TRP A O 1
ATOM 584 N N . HIS A 1 77 ? 11.734 40.125 -6.023 1 64.88 77 HIS A N 1
ATOM 585 C CA . HIS A 1 77 ? 11.102 40.25 -7.332 1 64.88 77 HIS A CA 1
ATOM 586 C C . HIS A 1 77 ? 9.797 41.031 -7.238 1 64.88 77 HIS A C 1
ATOM 588 O O . HIS A 1 77 ? 9.469 41.812 -8.141 1 64.88 77 HIS A O 1
ATOM 594 N N . ASP A 1 78 ? 9.133 40.75 -6.246 1 64.94 78 ASP A N 1
ATOM 595 C CA . ASP A 1 78 ? 7.902 41.531 -6.055 1 64.94 78 ASP A CA 1
ATOM 596 C C . ASP A 1 78 ? 8.203 43 -5.824 1 64.94 78 ASP A C 1
ATOM 598 O O . ASP A 1 78 ? 7.469 43.875 -6.301 1 64.94 78 ASP A O 1
ATOM 602 N N . GLU A 1 79 ? 9.148 43.219 -5.207 1 60.62 79 GLU A N 1
ATOM 603 C CA . GLU A 1 79 ? 9.539 44.625 -4.98 1 60.62 79 GLU A CA 1
ATOM 604 C C . GLU A 1 79 ? 10.047 45.25 -6.262 1 60.62 79 GLU A C 1
ATOM 606 O O . GLU A 1 79 ? 9.805 46.438 -6.504 1 60.62 79 GLU A O 1
ATOM 611 N N . GLN A 1 80 ? 10.609 44.5 -7.07 1 58.81 80 GLN A N 1
ATOM 612 C CA . GLN A 1 80 ? 11.094 45.031 -8.336 1 58.81 80 GLN A CA 1
ATOM 613 C C . GLN A 1 80 ? 9.977 45.125 -9.367 1 58.81 80 GLN A C 1
ATOM 615 O O . GLN A 1 80 ? 9.992 46 -10.227 1 58.81 80 GLN A O 1
ATOM 620 N N . GLY A 1 81 ? 9.164 44.156 -9.367 1 56.66 81 GLY A N 1
ATOM 621 C CA . GLY A 1 81 ? 8.055 44.188 -10.312 1 56.66 81 GLY A CA 1
ATOM 622 C C . GLY A 1 81 ? 7.078 45.312 -10.023 1 56.66 81 GLY A C 1
ATOM 623 O O . GLY A 1 81 ? 6.422 45.812 -10.938 1 56.66 81 GLY A O 1
ATOM 624 N N . SER A 1 82 ? 6.77 45.531 -8.852 1 58.88 82 SER A N 1
ATOM 625 C CA . SER A 1 82 ? 5.914 46.656 -8.555 1 58.88 82 SER A CA 1
ATOM 626 C C . SER A 1 82 ? 6.555 47.969 -9.016 1 58.88 82 SER A C 1
ATOM 628 O O . SER A 1 82 ? 5.855 48.969 -9.273 1 58.88 82 SER A O 1
ATOM 630 N N . HIS A 1 83 ? 7.785 47.969 -9.031 1 56.19 83 HIS A N 1
ATOM 631 C CA . HIS A 1 83 ? 8.422 49.188 -9.5 1 56.19 83 HIS A CA 1
ATOM 632 C C . HIS A 1 83 ? 8.383 49.281 -11.023 1 56.19 83 HIS A C 1
ATOM 634 O O . HIS A 1 83 ? 8.453 50.375 -11.586 1 56.19 83 HIS A O 1
ATOM 640 N N . SER A 1 84 ? 8.398 48.25 -11.672 1 56.25 84 SER A N 1
ATOM 641 C CA . SER A 1 84 ? 8.398 48.375 -13.125 1 56.25 84 SER A CA 1
ATOM 642 C C . SER A 1 84 ? 6.992 48.656 -13.656 1 56.25 84 SER A C 1
ATOM 644 O O . SER A 1 84 ? 6.832 49.188 -14.758 1 56.25 84 SER A O 1
ATOM 646 N N . GLY A 1 85 ? 6.043 48.219 -12.992 1 52.12 85 GLY A N 1
ATOM 647 C CA . GLY A 1 85 ? 4.699 48.406 -13.516 1 52.12 85 GLY A CA 1
ATOM 648 C C . GLY A 1 85 ? 4.195 49.812 -13.344 1 52.12 85 GLY A C 1
ATOM 649 O O . GLY A 1 85 ? 3.117 50.156 -13.828 1 52.12 85 GLY A O 1
ATOM 650 N N . GLU A 1 86 ? 4.664 50.531 -12.312 1 50.62 86 GLU A N 1
ATOM 651 C CA . GLU A 1 86 ? 4.164 51.906 -12.172 1 50.62 86 GLU A CA 1
ATOM 652 C C . GLU A 1 86 ? 4.777 52.812 -13.227 1 50.62 86 GLU A C 1
ATOM 654 O O . GLU A 1 86 ? 4.25 53.906 -13.492 1 50.62 86 GLU A O 1
ATOM 659 N N . ALA A 1 87 ? 5.922 52.406 -13.75 1 52.72 87 ALA A N 1
ATOM 660 C CA . ALA A 1 87 ? 6.398 53.375 -14.75 1 52.72 87 ALA A CA 1
ATOM 661 C C . ALA A 1 87 ? 5.652 53.188 -16.078 1 52.72 87 ALA A C 1
ATOM 663 O O . ALA A 1 87 ? 5.945 53.875 -17.047 1 52.72 87 ALA A O 1
ATOM 664 N N . ALA A 1 88 ? 4.656 52.156 -16.125 1 41.22 88 ALA A N 1
ATOM 665 C CA . ALA A 1 88 ? 3.893 52.438 -17.344 1 41.22 88 ALA A CA 1
ATOM 666 C C . ALA A 1 88 ? 2.746 53.406 -17.047 1 41.22 88 ALA A C 1
ATOM 668 O O . ALA A 1 88 ? 2.219 53.438 -15.93 1 41.22 88 ALA A O 1
ATOM 669 N N . MET B 1 1 ? -3.635 -20.234 10.742 1 82.25 1 MET B N 1
ATOM 670 C CA . MET B 1 1 ? -4.438 -19.609 9.688 1 82.25 1 MET B CA 1
ATOM 671 C C . MET B 1 1 ? -4.301 -20.391 8.375 1 82.25 1 MET B C 1
ATOM 673 O O . MET B 1 1 ? -3.242 -20.953 8.086 1 82.25 1 MET B O 1
ATOM 677 N N . ALA B 1 2 ? -5.449 -20.672 7.762 1 95.81 2 ALA B N 1
ATOM 678 C CA . ALA B 1 2 ? -5.453 -21.422 6.516 1 95.81 2 ALA B CA 1
ATOM 679 C C . ALA B 1 2 ? -4.863 -20.609 5.371 1 95.81 2 ALA B C 1
ATOM 681 O O . ALA B 1 2 ? -5.066 -19.391 5.305 1 95.81 2 ALA B O 1
ATOM 682 N N . THR B 1 3 ? -4.07 -21.25 4.57 1 97.31 3 THR B N 1
ATOM 683 C CA . THR B 1 3 ? -3.496 -20.594 3.406 1 97.31 3 THR B CA 1
ATOM 684 C C . THR B 1 3 ? -3.998 -21.234 2.115 1 97.31 3 THR B C 1
ATOM 686 O O . THR B 1 3 ? -4.559 -22.328 2.137 1 97.31 3 THR B O 1
ATOM 689 N N . ARG B 1 4 ? -3.812 -20.453 1.093 1 96.31 4 ARG B N 1
ATOM 690 C CA . ARG B 1 4 ? -4.164 -20.906 -0.252 1 96.31 4 ARG B CA 1
ATOM 691 C C . ARG B 1 4 ? -3.059 -20.562 -1.247 1 96.31 4 ARG B C 1
ATOM 693 O O . ARG B 1 4 ? -2.461 -19.484 -1.178 1 96.31 4 ARG B O 1
ATOM 700 N N . LYS B 1 5 ? -2.834 -21.5 -2.152 1 97.31 5 LYS B N 1
ATOM 701 C CA . LYS B 1 5 ? -1.947 -21.25 -3.281 1 97.31 5 LYS B CA 1
ATOM 702 C C . LYS B 1 5 ? -2.734 -20.781 -4.504 1 97.31 5 LYS B C 1
ATOM 704 O O . LYS B 1 5 ? -3.689 -21.438 -4.922 1 97.31 5 LYS B O 1
ATOM 709 N N . ILE B 1 6 ? -2.396 -19.703 -5.023 1 96.75 6 ILE B N 1
ATOM 710 C CA . ILE B 1 6 ? -3.076 -19.172 -6.203 1 96.75 6 ILE B CA 1
ATOM 711 C C . ILE B 1 6 ? -2.045 -18.75 -7.246 1 96.75 6 ILE B C 1
ATOM 713 O O . ILE B 1 6 ? -0.884 -18.5 -6.918 1 96.75 6 ILE B O 1
ATOM 717 N N . THR B 1 7 ? -2.455 -18.766 -8.492 1 97.12 7 THR B N 1
ATOM 718 C CA . THR B 1 7 ? -1.631 -18.281 -9.594 1 97.12 7 THR B CA 1
ATOM 719 C C . THR B 1 7 ? -2.074 -16.891 -10.031 1 97.12 7 THR B C 1
ATOM 721 O O . THR B 1 7 ? -3.268 -16.641 -10.219 1 97.12 7 THR B O 1
ATOM 724 N N . ILE B 1 8 ? -1.112 -16.047 -10.078 1 97 8 ILE B N 1
ATOM 725 C CA . ILE B 1 8 ? -1.397 -14.695 -10.539 1 97 8 ILE B CA 1
ATOM 726 C C . ILE B 1 8 ? -0.498 -14.344 -11.719 1 97 8 ILE B C 1
ATOM 728 O O . ILE B 1 8 ? 0.526 -14.992 -11.938 1 97 8 ILE B O 1
ATOM 732 N N . THR B 1 9 ? -0.932 -13.352 -12.492 1 97.25 9 THR B N 1
ATOM 733 C CA . THR B 1 9 ? -0.164 -12.805 -13.602 1 97.25 9 THR B CA 1
ATOM 734 C C . THR B 1 9 ? 0.329 -11.398 -13.273 1 97.25 9 THR B C 1
ATOM 736 O O . THR B 1 9 ? -0.462 -10.523 -12.898 1 97.25 9 THR B O 1
ATOM 739 N N . VAL B 1 10 ? 1.63 -11.195 -13.367 1 97.56 10 VAL B N 1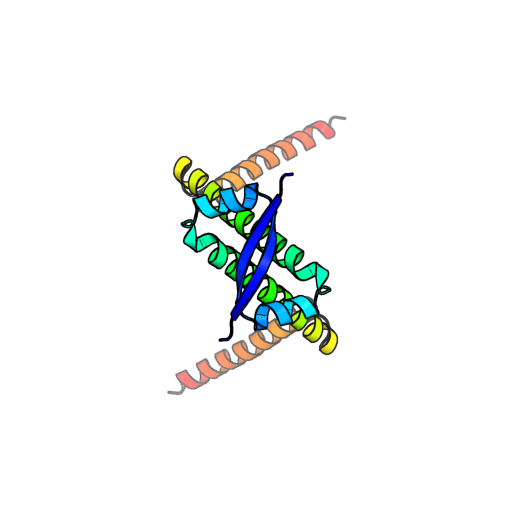
ATOM 740 C CA . VAL B 1 10 ? 2.238 -9.914 -13.023 1 97.56 10 VAL B CA 1
ATOM 741 C C . VAL B 1 10 ? 3.254 -9.516 -14.094 1 97.56 10 VAL B C 1
ATOM 743 O O . VAL B 1 10 ? 3.764 -10.375 -14.82 1 97.56 10 VAL B O 1
ATOM 746 N N . PRO B 1 11 ? 3.59 -8.266 -14.156 1 97.94 11 PRO B N 1
ATOM 747 C CA . PRO B 1 11 ? 4.691 -7.883 -15.039 1 97.94 11 PRO B CA 1
ATOM 748 C C . PRO B 1 11 ? 6.02 -8.516 -14.641 1 97.94 11 PRO B C 1
ATOM 750 O O . PRO B 1 11 ? 6.324 -8.633 -13.453 1 97.94 11 PRO B O 1
ATOM 753 N N . GLU B 1 12 ? 6.75 -8.867 -15.617 1 97.75 12 GLU B N 1
ATOM 754 C CA . GLU B 1 12 ? 8.055 -9.469 -15.367 1 97.75 12 GLU B CA 1
ATOM 755 C C . GLU B 1 12 ? 8.969 -8.516 -14.602 1 97.75 12 GLU B C 1
ATOM 757 O O . GLU B 1 12 ? 9.711 -8.938 -13.711 1 97.75 12 GLU B O 1
ATOM 762 N N . GLU B 1 13 ? 8.891 -7.305 -14.891 1 97.19 13 GLU B N 1
ATOM 763 C CA . GLU B 1 13 ? 9.758 -6.301 -14.281 1 97.19 13 GLU B CA 1
ATOM 764 C C . GLU B 1 13 ? 9.477 -6.152 -12.789 1 97.19 13 GLU B C 1
ATOM 766 O O . GLU B 1 13 ? 10.375 -5.832 -12.008 1 97.19 13 GLU B O 1
ATOM 771 N N . LEU B 1 14 ? 8.312 -6.379 -12.43 1 97.81 14 LEU B N 1
ATOM 772 C CA . LEU B 1 14 ? 7.938 -6.309 -11.023 1 97.81 14 LEU B CA 1
ATOM 773 C C . LEU B 1 14 ? 8.625 -7.41 -10.219 1 97.81 14 LEU B C 1
ATOM 775 O O . LEU B 1 14 ? 9.195 -7.148 -9.156 1 97.81 14 LEU B O 1
ATOM 779 N N . VAL B 1 15 ? 8.633 -8.57 -10.766 1 97 15 VAL B N 1
ATOM 780 C CA . VAL B 1 15 ? 9.258 -9.711 -10.102 1 97 15 VAL B CA 1
ATOM 781 C C . VAL B 1 15 ? 10.758 -9.461 -9.961 1 97 15 VAL B C 1
ATOM 783 O O . VAL B 1 15 ? 11.336 -9.664 -8.891 1 97 15 VAL B O 1
ATOM 786 N N . GLU B 1 16 ? 11.32 -8.977 -10.992 1 96 16 GLU B N 1
ATOM 787 C CA . GLU B 1 16 ? 12.75 -8.688 -10.977 1 96 16 GLU B CA 1
ATOM 788 C C . GLU B 1 16 ? 13.086 -7.621 -9.945 1 96 16 GLU B C 1
ATOM 790 O O . GLU B 1 16 ? 14.078 -7.742 -9.219 1 96 16 GLU B O 1
ATOM 795 N N . SER B 1 17 ? 12.219 -6.684 -9.922 1 96.69 17 SER B N 1
ATOM 796 C CA . SER B 1 17 ? 12.453 -5.602 -8.969 1 96.69 17 SER B CA 1
ATOM 797 C C . SER B 1 17 ? 12.328 -6.102 -7.531 1 96.69 17 SER B C 1
ATOM 799 O O . SER B 1 17 ? 13.148 -5.758 -6.676 1 96.69 17 SER B O 1
ATOM 801 N N . ILE B 1 18 ? 11.43 -6.91 -7.195 1 97.25 18 ILE B N 1
ATOM 802 C CA . ILE B 1 18 ? 11.203 -7.438 -5.852 1 97.25 18 ILE B CA 1
ATOM 803 C C . ILE B 1 18 ? 12.383 -8.305 -5.434 1 97.25 18 ILE B C 1
ATOM 805 O O . ILE B 1 18 ? 12.812 -8.266 -4.277 1 97.25 18 ILE B O 1
ATOM 809 N N . LYS B 1 19 ? 12.914 -9 -6.395 1 95.81 19 LYS B N 1
ATOM 810 C CA . LYS B 1 19 ? 14.031 -9.898 -6.117 1 95.81 19 LYS B CA 1
ATOM 811 C C . LYS B 1 19 ? 15.281 -9.117 -5.711 1 95.81 19 LYS B C 1
ATOM 813 O O . LYS B 1 19 ? 16.219 -9.68 -5.141 1 95.81 19 LYS B O 1
ATOM 818 N N . GLU B 1 20 ? 15.273 -7.875 -6.051 1 93.5 20 GLU B N 1
ATOM 819 C CA . GLU B 1 20 ? 16.375 -7.031 -5.609 1 93.5 20 GLU B CA 1
ATOM 820 C C . GLU B 1 20 ? 16.297 -6.742 -4.113 1 93.5 20 GLU B C 1
ATOM 822 O O . GLU B 1 20 ? 17.281 -6.348 -3.494 1 93.5 20 GLU B O 1
ATOM 827 N N . ARG B 1 21 ? 15.18 -6.988 -3.578 1 91.88 21 ARG B N 1
ATOM 828 C CA . ARG B 1 21 ? 14.945 -6.594 -2.191 1 91.88 21 ARG B CA 1
ATOM 829 C C . ARG B 1 21 ? 14.859 -7.816 -1.284 1 91.88 21 ARG B C 1
ATOM 831 O O . ARG B 1 21 ? 15.234 -7.754 -0.112 1 91.88 21 ARG B O 1
ATOM 838 N N . VAL B 1 22 ? 14.344 -8.844 -1.84 1 92.88 22 VAL B N 1
ATOM 839 C CA . VAL B 1 22 ? 14.156 -10.078 -1.08 1 92.88 22 VAL B CA 1
ATOM 840 C C . VAL B 1 22 ? 14.758 -11.25 -1.842 1 92.88 22 VAL B C 1
ATOM 842 O O . VAL B 1 22 ? 14.977 -11.164 -3.053 1 92.88 22 VAL B O 1
ATOM 845 N N . ASP B 1 23 ? 15.125 -12.266 -1.151 1 86.56 23 ASP B N 1
ATOM 846 C CA . ASP B 1 23 ? 15.617 -13.445 -1.852 1 86.56 23 ASP B CA 1
ATOM 847 C C . ASP B 1 23 ? 14.492 -14.125 -2.637 1 86.56 23 ASP B C 1
ATOM 849 O O . ASP B 1 23 ? 13.328 -13.766 -2.496 1 86.56 23 ASP B O 1
ATOM 853 N N . THR B 1 24 ? 14.891 -14.922 -3.502 1 75.75 24 THR B N 1
ATOM 854 C CA . THR B 1 24 ? 13.992 -15.555 -4.457 1 75.75 24 THR B CA 1
ATOM 855 C C . THR B 1 24 ? 12.797 -16.188 -3.738 1 75.75 24 THR B C 1
ATOM 857 O O . THR B 1 24 ? 11.664 -16.094 -4.211 1 75.75 24 THR B O 1
ATOM 860 N N . ARG B 1 25 ? 13.148 -16.656 -2.557 1 78.81 25 ARG B N 1
ATOM 861 C CA . ARG B 1 25 ? 12.086 -17.344 -1.814 1 78.81 25 ARG B CA 1
ATOM 862 C C . ARG B 1 25 ? 11.156 -16.328 -1.147 1 78.81 25 ARG B C 1
ATOM 864 O O . ARG B 1 25 ? 10.016 -16.656 -0.807 1 78.81 25 ARG B O 1
ATOM 871 N N . GLY B 1 26 ? 11.477 -15.125 -1.227 1 94.5 26 GLY B N 1
ATOM 872 C CA . GLY B 1 26 ? 10.758 -14.094 -0.488 1 94.5 26 GLY B CA 1
ATOM 873 C C . GLY B 1 26 ? 9.758 -13.336 -1.339 1 94.5 26 GLY B C 1
ATOM 874 O O . GLY B 1 26 ? 8.992 -12.523 -0.825 1 94.5 26 GLY B O 1
ATOM 875 N N . VAL B 1 27 ? 9.703 -13.633 -2.611 1 96.62 27 VAL B N 1
ATOM 876 C CA . VAL B 1 27 ? 8.852 -12.898 -3.541 1 96.62 27 VAL B CA 1
ATOM 877 C C . VAL B 1 27 ? 7.383 -13.141 -3.201 1 96.62 27 VAL B C 1
ATOM 879 O O . VAL B 1 27 ? 6.594 -12.203 -3.1 1 96.62 27 VAL B O 1
ATOM 882 N N . SER B 1 28 ? 7.051 -14.383 -2.994 1 97.12 28 SER B N 1
ATOM 883 C CA . SER B 1 28 ? 5.68 -14.734 -2.635 1 97.12 28 SER B CA 1
ATOM 884 C C . SER B 1 28 ? 5.238 -14.016 -1.369 1 97.12 28 SER B C 1
ATOM 886 O O . SER B 1 28 ? 4.156 -13.422 -1.333 1 97.12 28 SER B O 1
ATOM 888 N N . GLY B 1 29 ? 6.055 -14.078 -0.429 1 96.56 29 GLY B N 1
ATOM 889 C CA . GLY B 1 29 ? 5.734 -13.398 0.816 1 96.56 29 GLY B CA 1
ATOM 890 C C . GLY B 1 29 ? 5.586 -11.898 0.654 1 96.56 29 GLY B C 1
ATOM 891 O O . GLY B 1 29 ? 4.691 -11.289 1.247 1 96.56 29 GLY B O 1
ATOM 892 N N . TYR B 1 30 ? 6.426 -11.258 -0.144 1 98.38 30 TYR B N 1
ATOM 893 C CA . TYR B 1 30 ? 6.371 -9.836 -0.44 1 98.38 30 TYR B CA 1
ATOM 894 C C . TYR B 1 30 ? 5.035 -9.453 -1.069 1 98.38 30 TYR B C 1
ATOM 896 O O . TYR B 1 30 ? 4.402 -8.484 -0.658 1 98.38 30 TYR B O 1
ATOM 904 N N . ILE B 1 31 ? 4.602 -10.227 -1.948 1 98.38 31 ILE B N 1
ATOM 905 C CA . ILE B 1 31 ? 3.375 -9.945 -2.688 1 98.38 31 ILE B CA 1
ATOM 906 C C . ILE B 1 31 ? 2.166 -10.156 -1.78 1 98.38 31 ILE B C 1
ATOM 908 O O . ILE B 1 31 ? 1.245 -9.336 -1.757 1 98.38 31 ILE B O 1
ATOM 912 N N . ALA B 1 32 ? 2.229 -11.227 -1.05 1 97.81 32 ALA B N 1
ATOM 913 C CA . ALA B 1 32 ? 1.138 -11.5 -0.118 1 97.81 32 ALA B CA 1
ATOM 914 C C . ALA B 1 32 ? 0.997 -10.383 0.909 1 97.81 32 ALA B C 1
ATOM 916 O O . ALA B 1 32 ? -0.116 -9.945 1.218 1 97.81 32 ALA B O 1
ATOM 917 N N . ALA B 1 33 ? 2.121 -9.93 1.375 1 97.94 33 ALA B N 1
ATOM 918 C CA . ALA B 1 33 ? 2.109 -8.859 2.371 1 97.94 33 ALA B CA 1
ATOM 919 C C . ALA B 1 33 ? 1.58 -7.559 1.774 1 97.94 33 ALA B C 1
ATOM 921 O O . ALA B 1 33 ? 0.811 -6.84 2.418 1 97.94 33 ALA B O 1
ATOM 922 N N . ALA B 1 34 ? 1.985 -7.227 0.564 1 98.5 34 ALA B N 1
ATOM 923 C CA . ALA B 1 34 ? 1.507 -6.039 -0.136 1 98.5 34 ALA B CA 1
ATOM 924 C C . ALA B 1 34 ? -0.008 -6.082 -0.317 1 98.5 34 ALA B C 1
ATOM 926 O O . ALA B 1 34 ? -0.698 -5.09 -0.06 1 98.5 34 ALA B O 1
ATOM 927 N N . ALA B 1 35 ? -0.453 -7.211 -0.674 1 98.56 35 ALA B N 1
ATOM 928 C CA . ALA B 1 35 ? -1.889 -7.379 -0.882 1 98.56 35 ALA B CA 1
ATOM 929 C C . ALA B 1 35 ? -2.65 -7.266 0.435 1 98.56 35 ALA B C 1
ATOM 931 O O . ALA B 1 35 ? -3.715 -6.645 0.494 1 98.56 35 ALA B O 1
ATOM 932 N N . ALA B 1 36 ? -2.119 -7.895 1.445 1 98.56 36 ALA B N 1
ATOM 933 C CA . ALA B 1 36 ? -2.76 -7.832 2.756 1 98.56 36 ALA B CA 1
ATOM 934 C C . ALA B 1 36 ? -2.842 -6.391 3.258 1 98.56 36 ALA B C 1
ATOM 936 O O . ALA B 1 36 ? -3.867 -5.977 3.805 1 98.56 36 ALA B O 1
ATOM 937 N N . HIS B 1 37 ? -1.801 -5.629 3.045 1 98.38 37 HIS B N 1
ATOM 938 C CA . HIS B 1 37 ? -1.779 -4.23 3.459 1 98.38 37 HIS B CA 1
ATOM 939 C C . HIS B 1 37 ? -2.818 -3.412 2.699 1 98.38 37 HIS B C 1
ATOM 941 O O . HIS B 1 37 ? -3.576 -2.648 3.303 1 98.38 37 HIS B O 1
ATOM 947 N N . GLN B 1 38 ? -2.836 -3.564 1.416 1 98.06 38 GLN B N 1
ATOM 948 C CA . GLN B 1 38 ? -3.809 -2.832 0.611 1 98.06 38 GLN B CA 1
ATOM 949 C C . GLN B 1 38 ? -5.238 -3.189 1.014 1 98.06 38 GLN B C 1
ATOM 951 O O . GLN B 1 38 ? -6.098 -2.312 1.114 1 98.06 38 GLN B O 1
ATOM 956 N N . ASP B 1 39 ? -5.484 -4.461 1.259 1 98 39 ASP B N 1
ATOM 957 C CA . ASP B 1 39 ? -6.805 -4.918 1.673 1 98 39 ASP B CA 1
ATOM 958 C C . ASP B 1 39 ? -7.215 -4.281 2.998 1 98 39 ASP B C 1
ATOM 960 O O . ASP B 1 39 ? -8.367 -3.859 3.162 1 98 39 ASP B O 1
ATOM 964 N N . ALA B 1 40 ? -6.273 -4.266 3.908 1 98 40 ALA B N 1
ATOM 965 C CA . ALA B 1 40 ? -6.547 -3.645 5.199 1 98 40 ALA B CA 1
ATOM 966 C C . ALA B 1 40 ? -6.91 -2.172 5.039 1 98 40 ALA B C 1
ATOM 968 O O . ALA B 1 40 ? -7.859 -1.687 5.656 1 98 40 ALA B O 1
ATOM 969 N N . MET B 1 41 ? -6.242 -1.462 4.152 1 97.75 41 MET B N 1
ATOM 970 C CA . MET B 1 41 ? -6.512 -0.048 3.906 1 97.75 41 MET B CA 1
ATOM 971 C C . MET B 1 41 ? -7.879 0.139 3.262 1 97.75 41 MET B C 1
ATOM 973 O O . MET B 1 41 ? -8.633 1.04 3.637 1 97.75 41 MET B O 1
ATOM 977 N N . ASP B 1 42 ? -8.117 -0.687 2.338 1 96.81 42 ASP B N 1
ATOM 978 C CA . ASP B 1 42 ? -9.414 -0.613 1.678 1 96.81 42 ASP B CA 1
ATOM 979 C C . ASP B 1 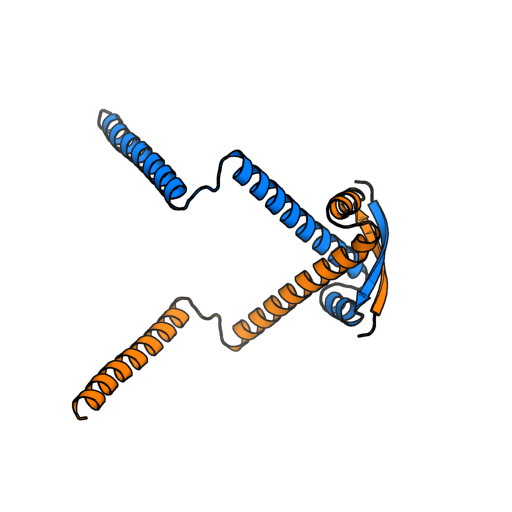42 ? -10.555 -0.873 2.666 1 96.81 42 ASP B C 1
ATOM 981 O O . ASP B 1 42 ? -11.578 -0.185 2.639 1 96.81 42 ASP B O 1
ATOM 985 N N . ARG B 1 43 ? -10.344 -1.839 3.529 1 96.12 43 ARG B N 1
ATOM 986 C CA . ARG B 1 43 ? -11.344 -2.131 4.555 1 96.12 43 ARG B CA 1
ATOM 987 C C . ARG B 1 43 ? -11.523 -0.948 5.5 1 96.12 43 ARG B C 1
ATOM 989 O O . ARG B 1 43 ? -12.641 -0.623 5.891 1 96.12 43 ARG B O 1
ATOM 996 N N . LEU B 1 44 ? -10.453 -0.37 5.863 1 96.94 44 LEU B N 1
ATOM 997 C CA . LEU B 1 44 ? -10.508 0.806 6.723 1 96.94 44 LEU B CA 1
ATOM 998 C C . LEU B 1 44 ? -11.266 1.942 6.043 1 96.94 44 LEU B C 1
ATOM 1000 O O . LEU B 1 44 ? -12.062 2.635 6.68 1 96.94 44 LEU B O 1
ATOM 1004 N N . ARG B 1 45 ? -11.016 2.152 4.801 1 94.81 45 ARG B N 1
ATOM 1005 C CA . ARG B 1 45 ? -11.695 3.191 4.031 1 94.81 45 ARG B CA 1
ATOM 1006 C C . ARG B 1 45 ? -13.195 2.922 3.955 1 94.81 45 ARG B C 1
ATOM 1008 O O . ARG B 1 45 ? -14.008 3.84 4.105 1 94.81 45 ARG B O 1
ATOM 1015 N N . GLU B 1 46 ? -13.438 1.671 3.695 1 95.12 46 GLU B N 1
ATOM 1016 C CA . GLU B 1 46 ? -14.852 1.284 3.66 1 95.12 46 GLU B CA 1
ATOM 1017 C C . GLU B 1 46 ? -15.523 1.532 5.008 1 95.12 46 GLU B C 1
ATOM 1019 O O . GLU B 1 46 ? -16.625 2.066 5.062 1 95.12 46 GLU B O 1
ATOM 1024 N N . LEU B 1 47 ? -14.836 1.066 6.047 1 94.44 47 LEU B N 1
ATOM 1025 C CA . LEU B 1 47 ? -15.359 1.273 7.395 1 94.44 47 LEU B CA 1
ATOM 1026 C C . LEU B 1 47 ? -15.523 2.76 7.691 1 94.44 47 LEU B C 1
ATOM 1028 O O . LEU B 1 47 ? -16.531 3.18 8.25 1 94.44 47 LEU B O 1
ATOM 1032 N N . ALA B 1 48 ? -14.578 3.51 7.312 1 93.44 48 ALA B N 1
ATOM 1033 C CA . ALA B 1 48 ? -14.625 4.957 7.512 1 93.44 48 ALA B CA 1
ATOM 1034 C C . ALA B 1 48 ? -15.797 5.57 6.758 1 93.44 48 ALA B C 1
ATOM 1036 O O . ALA B 1 48 ? -16.516 6.426 7.293 1 93.44 48 ALA B O 1
ATOM 1037 N N . GLY B 1 49 ? -15.945 5.191 5.562 1 90.88 49 GLY B N 1
ATOM 1038 C CA . GLY B 1 49 ? -17.078 5.645 4.766 1 90.88 49 GLY B CA 1
ATOM 1039 C C . GLY B 1 49 ? -18.422 5.328 5.398 1 90.88 49 GLY B C 1
ATOM 1040 O O . GLY B 1 49 ? -19.312 6.18 5.43 1 90.88 49 GLY B O 1
ATOM 1041 N N . ARG B 1 50 ? -18.531 4.168 5.934 1 93.44 50 ARG B N 1
ATOM 1042 C CA . ARG B 1 50 ? -19.75 3.748 6.613 1 93.44 50 ARG B CA 1
ATOM 1043 C C . ARG B 1 50 ? -20 4.59 7.859 1 93.44 50 ARG B C 1
ATOM 1045 O O . ARG B 1 50 ? -21.141 4.98 8.133 1 93.44 50 ARG B O 1
ATOM 1052 N N . LEU B 1 51 ? -18.953 4.812 8.594 1 91.06 51 LEU B N 1
ATOM 1053 C CA . LEU B 1 51 ? -19.062 5.621 9.797 1 91.06 51 LEU B CA 1
ATOM 1054 C C . LEU B 1 51 ? -19.5 7.043 9.461 1 91.06 51 LEU B C 1
ATOM 1056 O O . LEU B 1 51 ? -20.328 7.629 10.164 1 91.06 51 LEU B O 1
ATOM 1060 N N . GLU B 1 52 ? -19.016 7.531 8.391 1 89.31 52 GLU B N 1
ATOM 1061 C CA . GLU B 1 52 ? -19.359 8.875 7.949 1 89.31 52 GLU B CA 1
ATOM 1062 C C . GLU B 1 52 ? -20.812 8.945 7.477 1 89.31 52 GLU B C 1
ATOM 1064 O O . GLU B 1 52 ? -21.516 9.922 7.734 1 89.31 52 GLU B O 1
ATOM 1069 N N . GLU B 1 53 ? -21.203 7.957 6.781 1 89.44 53 GLU B N 1
ATOM 1070 C CA . GLU B 1 53 ? -22.594 7.883 6.316 1 89.44 53 GLU B CA 1
ATOM 1071 C C . GLU B 1 53 ? -23.562 7.812 7.488 1 89.44 53 GLU B C 1
ATOM 1073 O O . GLU B 1 53 ? -24.625 8.438 7.457 1 89.44 53 GLU B O 1
ATOM 1078 N N . GLU B 1 54 ? -23.141 7.105 8.43 1 87.88 54 GLU B N 1
ATOM 1079 C CA . GLU B 1 54 ? -24.016 6.898 9.586 1 87.88 54 GLU B CA 1
ATOM 1080 C C . GLU B 1 54 ? -24.016 8.125 10.5 1 87.88 54 GLU B C 1
ATOM 1082 O O . GLU B 1 54 ? -25.047 8.484 11.062 1 87.88 54 GLU B O 1
ATOM 1087 N N . HIS B 1 55 ? -22.969 8.75 10.656 1 85.56 55 HIS B N 1
ATOM 1088 C CA . HIS B 1 55 ? -22.859 9.812 11.648 1 85.56 55 HIS B CA 1
ATOM 1089 C C . HIS B 1 55 ? -22.703 11.172 10.992 1 85.56 55 HIS B C 1
ATOM 1091 O O . HIS B 1 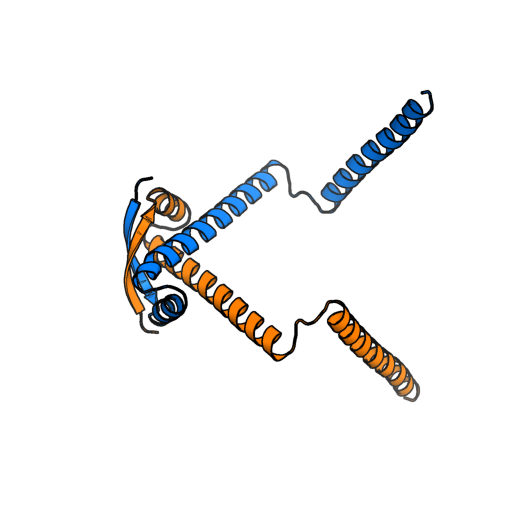55 ? -22.719 12.203 11.672 1 85.56 55 HIS B O 1
ATOM 1097 N N . GLY B 1 56 ? -22.734 11.234 9.656 1 79.69 56 GLY B N 1
ATOM 1098 C CA . GLY B 1 56 ? -22.484 12.484 8.953 1 79.69 56 GLY B CA 1
ATOM 1099 C C . GLY B 1 56 ? -21.016 12.844 8.906 1 79.69 56 GLY B C 1
ATOM 1100 O O . GLY B 1 56 ? -20.203 12.312 9.68 1 79.69 56 GLY B O 1
ATOM 1101 N N . ALA B 1 57 ? -20.516 13.375 7.852 1 73.44 57 ALA B N 1
ATOM 1102 C CA . ALA B 1 57 ? -19.125 13.789 7.676 1 73.44 57 ALA B CA 1
ATOM 1103 C C . ALA B 1 57 ? -18.703 14.758 8.773 1 73.44 57 ALA B C 1
ATOM 1105 O O . ALA B 1 57 ? -19.453 15.672 9.133 1 73.44 57 ALA B O 1
ATOM 1106 N N . VAL B 1 58 ? -18 14.258 9.672 1 69.69 58 VAL B N 1
ATOM 1107 C CA . VAL B 1 58 ? -17.516 15.227 10.641 1 69.69 58 VAL B CA 1
ATOM 1108 C C . VAL B 1 58 ? -16.922 16.422 9.906 1 69.69 58 VAL B C 1
ATOM 1110 O O . VAL B 1 58 ? -15.922 16.297 9.188 1 69.69 58 VAL B O 1
ATOM 1113 N N . THR B 1 59 ? -17.766 17.484 9.75 1 74.25 59 THR B N 1
ATOM 1114 C CA . THR B 1 59 ? -17.266 18.703 9.133 1 74.25 59 THR B CA 1
ATOM 1115 C C . THR B 1 59 ? -16.109 19.281 9.945 1 74.25 59 THR B C 1
ATOM 1117 O O . THR B 1 59 ? -15.938 18.938 11.117 1 74.25 59 THR B O 1
ATOM 1120 N N . ASP B 1 60 ? -15.273 19.906 9.164 1 74 60 ASP B N 1
ATOM 1121 C CA . ASP B 1 60 ? -14.211 20.594 9.883 1 74 60 ASP B CA 1
ATOM 1122 C C . ASP B 1 60 ? -14.766 21.375 11.07 1 74 60 ASP B C 1
ATOM 1124 O O . ASP B 1 60 ? -14.156 21.422 12.141 1 74 60 ASP B O 1
ATOM 1128 N N . ASP B 1 61 ? -15.859 21.938 10.797 1 73.69 61 ASP B N 1
ATOM 1129 C CA . ASP B 1 61 ? -16.5 22.75 11.828 1 73.69 61 ASP B CA 1
ATOM 1130 C C . ASP B 1 61 ? -16.922 21.875 13.016 1 73.69 61 ASP B C 1
ATOM 1132 O O . ASP B 1 61 ? -16.766 22.266 14.172 1 73.69 61 ASP B O 1
ATOM 1136 N N . GLU B 1 62 ? -17.406 20.703 12.75 1 76.56 62 GLU B N 1
ATOM 1137 C CA . GLU B 1 62 ? -17.844 19.812 13.812 1 76.56 62 GLU B CA 1
ATOM 1138 C C . GLU B 1 62 ? -16.641 19.266 14.602 1 76.56 62 GLU B C 1
ATOM 1140 O O . GLU B 1 62 ? -16.719 19.141 15.828 1 76.56 62 GLU B O 1
ATOM 1145 N N . GLN B 1 63 ? -15.703 18.969 13.898 1 76.69 63 GLN B N 1
ATOM 1146 C CA . GLN B 1 63 ? -14.469 18.531 14.555 1 76.69 63 GLN B CA 1
ATOM 1147 C C . GLN B 1 63 ? -13.93 19.625 15.469 1 76.69 63 GLN B C 1
ATOM 1149 O O . GLN B 1 63 ? -13.531 19.359 16.609 1 76.69 63 GLN B O 1
ATOM 1154 N N . GLN B 1 64 ? -13.945 20.859 14.914 1 78.25 64 GLN B N 1
ATOM 1155 C CA . GLN B 1 64 ? -13.461 22 15.703 1 78.25 64 GLN B CA 1
ATOM 1156 C C . GLN B 1 64 ? -14.344 22.219 16.938 1 78.25 64 GLN B C 1
ATOM 1158 O O . GLN B 1 64 ? -13.836 22.5 18.016 1 78.25 64 GLN B O 1
ATOM 1163 N N . ALA B 1 65 ? -15.516 22.078 16.781 1 78 65 ALA B N 1
ATOM 1164 C CA . ALA B 1 65 ? -16.453 22.266 17.891 1 78 65 ALA B CA 1
ATOM 1165 C C . ALA B 1 65 ? -16.203 21.219 18.984 1 78 65 ALA B C 1
ATOM 1167 O O . ALA B 1 65 ? -16.281 21.531 20.172 1 78 65 ALA B O 1
ATOM 1168 N N . ALA B 1 66 ? -15.891 19.953 18.562 1 80.25 66 ALA B N 1
ATOM 1169 C CA . ALA B 1 66 ? -15.586 18.891 19.516 1 80.25 66 ALA B CA 1
ATOM 1170 C C . ALA B 1 66 ? -14.289 19.172 20.266 1 80.25 66 ALA B C 1
ATOM 1172 O O . ALA B 1 66 ? -14.227 19.016 21.5 1 80.25 66 ALA B O 1
ATOM 1173 N N . LEU B 1 67 ? -13.43 19.672 19.438 1 79.31 67 LEU B N 1
ATOM 1174 C CA . LEU B 1 67 ? -12.148 20.016 20.047 1 79.31 67 LEU B CA 1
ATOM 1175 C C . LEU B 1 67 ? -12.312 21.172 21.016 1 79.31 67 LEU B C 1
ATOM 1177 O O . LEU B 1 67 ? -11.719 21.172 22.094 1 79.31 67 LEU B O 1
ATOM 1181 N N . ASP B 1 68 ? -13.133 22.156 20.703 1 79 68 ASP B N 1
ATOM 1182 C CA . ASP B 1 68 ? -13.453 23.281 21.562 1 79 68 ASP B CA 1
ATOM 1183 C C . ASP B 1 68 ? -14.133 22.828 22.859 1 79 68 ASP B C 1
ATOM 1185 O O . ASP B 1 68 ? -13.852 23.344 23.938 1 79 68 ASP B O 1
ATOM 1189 N N . ARG B 1 69 ? -14.93 21.859 22.766 1 82 69 ARG B N 1
ATOM 1190 C CA . ARG B 1 69 ? -15.617 21.312 23.922 1 82 69 ARG B CA 1
ATOM 1191 C C . ARG B 1 69 ? -14.648 20.578 24.844 1 82 69 ARG B C 1
ATOM 1193 O O . ARG B 1 69 ? -14.711 20.734 26.062 1 82 69 ARG B O 1
ATOM 1200 N N . ILE B 1 70 ? -13.828 19.875 24.328 1 82.44 70 ILE B N 1
ATOM 1201 C CA . ILE B 1 70 ? -12.836 19.141 25.094 1 82.44 70 ILE B CA 1
ATOM 1202 C C . ILE B 1 70 ? -11.898 20.109 25.812 1 82.44 70 ILE B C 1
ATOM 1204 O O . ILE B 1 70 ? -11.602 19.938 27 1 82.44 70 ILE B O 1
ATOM 1208 N N . ALA B 1 71 ? -11.523 21.141 25.078 1 77.69 71 ALA B N 1
ATOM 1209 C CA . ALA B 1 71 ? -10.672 22.172 25.656 1 77.69 71 ALA B CA 1
ATOM 1210 C C . ALA B 1 71 ? -11.383 22.906 26.797 1 77.69 71 ALA B C 1
ATOM 1212 O O . ALA B 1 71 ? -10.766 23.219 27.812 1 77.69 71 ALA B O 1
ATOM 1213 N N . ALA B 1 72 ? -12.641 23.109 26.656 1 80.44 72 ALA B N 1
ATOM 1214 C CA . ALA B 1 72 ? -13.453 23.781 27.672 1 80.44 72 ALA B CA 1
ATOM 1215 C C . ALA B 1 72 ? -13.594 22.922 28.906 1 80.44 72 ALA B C 1
ATOM 1217 O O . ALA B 1 72 ? -13.578 23.438 30.031 1 80.44 72 ALA B O 1
ATOM 1218 N N . ILE B 1 73 ? -13.648 21.719 28.734 1 79.94 73 ILE B N 1
ATOM 1219 C CA . ILE B 1 73 ? -13.773 20.781 29.859 1 79.94 73 ILE B CA 1
ATOM 1220 C C . ILE B 1 73 ? -12.438 20.672 30.594 1 79.94 73 ILE B C 1
ATOM 1222 O O . ILE B 1 73 ? -12.398 20.672 31.812 1 79.94 73 ILE B O 1
ATOM 1226 N N . ASP B 1 74 ? -11.43 20.547 29.812 1 77.62 74 ASP B N 1
ATOM 1227 C CA . ASP B 1 74 ? -10.094 20.484 30.391 1 77.62 74 ASP B CA 1
ATOM 1228 C C . ASP B 1 74 ? -9.742 21.781 31.125 1 77.62 74 ASP B C 1
ATOM 1230 O O . ASP B 1 74 ? -9.117 21.766 32.188 1 77.62 74 ASP B O 1
ATOM 1234 N N . GLY B 1 75 ? -10.078 22.844 30.531 1 70.19 75 GLY B N 1
ATOM 1235 C CA . GLY B 1 75 ? -9.914 24.125 31.203 1 70.19 75 GLY B CA 1
ATOM 1236 C C . GLY B 1 75 ? -10.711 24.234 32.5 1 70.19 75 GLY B C 1
ATOM 1237 O O . GLY B 1 75 ? -10.25 24.844 33.469 1 70.19 75 GLY B O 1
ATOM 1238 N N . TRP B 1 76 ? -11.758 23.656 32.5 1 67.69 76 TRP B N 1
ATOM 1239 C CA . TRP B 1 76 ? -12.586 23.641 33.719 1 67.69 76 TRP B CA 1
ATOM 1240 C C . TRP B 1 76 ? -11.984 22.734 34.781 1 67.69 76 TRP B C 1
ATOM 1242 O O . TRP B 1 76 ? -11.953 23.094 35.969 1 67.69 76 TRP B O 1
ATOM 1252 N N . HIS B 1 77 ? -11.422 21.703 34.438 1 64.56 77 HIS B N 1
ATOM 1253 C CA . HIS B 1 77 ? -10.797 20.781 35.375 1 64.56 77 HIS B CA 1
ATOM 1254 C C . HIS B 1 77 ? -9.492 21.375 35.938 1 64.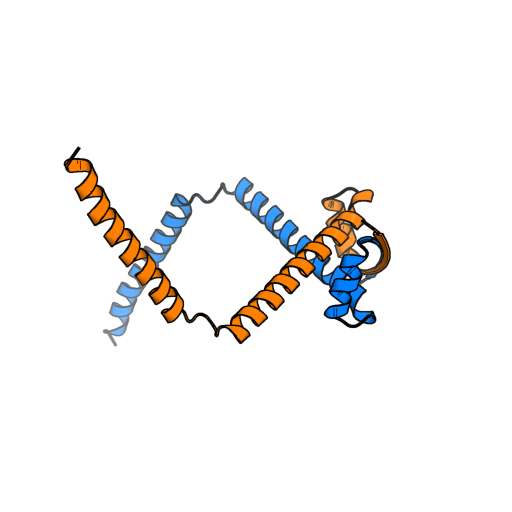56 77 HIS B C 1
ATOM 1256 O O . HIS B 1 77 ? -9.18 21.203 37.125 1 64.56 77 HIS B O 1
ATOM 1262 N N . ASP B 1 78 ? -8.812 21.953 35.062 1 64.62 78 ASP B N 1
ATOM 1263 C CA . ASP B 1 78 ? -7.586 22.594 35.531 1 64.62 78 ASP B CA 1
ATOM 1264 C C . ASP B 1 78 ? -7.895 23.75 36.5 1 64.62 78 ASP B C 1
ATOM 1266 O O . ASP B 1 78 ? -7.176 23.953 37.469 1 64.62 78 ASP B O 1
ATOM 1270 N N . GLU B 1 79 ? -8.859 24.375 36.25 1 60.19 79 GLU B N 1
ATOM 1271 C CA . GLU B 1 79 ? -9.258 25.453 37.156 1 60.19 79 GLU B CA 1
ATOM 1272 C C . GLU B 1 79 ? -9.773 24.922 38.5 1 60.19 79 GLU B C 1
ATOM 1274 O O . GLU B 1 79 ? -9.539 25.5 39.531 1 60.19 79 GLU B O 1
ATOM 1279 N N . GLN B 1 80 ? -10.359 23.781 38.438 1 58.53 80 GLN B N 1
ATOM 1280 C CA . GLN B 1 80 ? -10.859 23.188 39.656 1 58.53 80 GLN B CA 1
ATOM 1281 C C . GLN B 1 80 ? -9.75 22.453 40.406 1 58.53 80 GLN B C 1
ATOM 1283 O O . GLN B 1 80 ? -9.773 22.375 41.656 1 58.53 80 GLN B O 1
ATOM 1288 N N . GLY B 1 81 ? -8.914 21.828 39.688 1 56.59 81 GLY B N 1
ATOM 1289 C CA . GLY B 1 81 ? -7.816 21.141 40.344 1 56.59 81 GLY B CA 1
ATOM 1290 C C . GLY B 1 81 ? -6.848 22.078 41.031 1 56.59 81 GLY B C 1
ATOM 1291 O O . GLY B 1 81 ? -6.203 21.703 42 1 56.59 81 GLY B O 1
ATOM 1292 N N . SER B 1 82 ? -6.535 23.125 40.406 1 58.88 82 SER B N 1
ATOM 1293 C CA . SER B 1 82 ? -5.684 24.094 41.094 1 58.88 82 SER B CA 1
ATOM 1294 C C . SER B 1 82 ? -6.336 24.594 42.375 1 58.88 82 SER B C 1
ATOM 1296 O O . SER B 1 82 ? -5.645 25.031 43.312 1 58.88 82 SER B O 1
ATOM 1298 N N . HIS B 1 83 ? -7.594 24.594 42.375 1 55.72 83 HIS B N 1
ATOM 1299 C CA . HIS B 1 83 ? -8.242 25.047 43.594 1 55.72 83 HIS B CA 1
ATOM 1300 C C . HIS B 1 83 ? -8.234 23.938 44.656 1 55.72 83 HIS B C 1
ATOM 1302 O O . HIS B 1 83 ? -8.312 24.219 45.875 1 55.72 83 HIS B O 1
ATOM 1308 N N . SER B 1 84 ? -8.273 22.781 44.312 1 55.72 84 SER B N 1
ATOM 1309 C CA . SER B 1 84 ? -8.297 21.75 45.344 1 55.72 84 SER B CA 1
ATOM 1310 C C . SER B 1 84 ? -6.902 21.516 45.938 1 55.72 84 SER B C 1
ATOM 1312 O O . SER B 1 84 ? -6.766 21.031 47.031 1 55.72 84 SER B O 1
ATOM 1314 N N . GLY B 1 85 ? -5.922 21.734 45.188 1 51.94 85 GLY B N 1
ATOM 1315 C CA . GLY B 1 85 ? -4.594 21.469 45.688 1 51.94 85 GLY B CA 1
ATOM 1316 C C . GLY B 1 85 ? -4.113 22.516 46.688 1 51.94 85 GLY B C 1
ATOM 1317 O O . GLY B 1 85 ? -3.057 22.359 47.312 1 51.94 85 GLY B O 1
ATOM 1318 N N . GLU B 1 86 ? -4.613 23.781 46.531 1 51.16 86 GLU B N 1
ATOM 1319 C CA . GLU B 1 86 ? -4.141 24.75 47.5 1 51.16 86 GLU B CA 1
ATOM 1320 C C . GLU B 1 86 ? -4.801 24.547 48.875 1 51.16 86 GLU B C 1
ATOM 1322 O O . GLU B 1 86 ? -4.281 25 49.906 1 51.16 86 GLU B O 1
ATOM 1327 N N . ALA B 1 87 ? -5.973 23.906 48.875 1 53.72 87 ALA B N 1
ATOM 1328 C CA . ALA B 1 87 ? -6.484 23.766 50.219 1 53.72 87 ALA B CA 1
ATOM 1329 C C . ALA B 1 87 ? -5.781 22.625 50.969 1 53.72 87 ALA B C 1
ATOM 1331 O O . ALA B 1 87 ? -6.062 22.375 52.125 1 53.72 87 ALA B O 1
ATOM 1332 N N . ALA B 1 88 ? -4.863 21.797 50.188 1 41.75 88 ALA B N 1
ATOM 1333 C CA . ALA B 1 88 ? -4.172 20.984 51.188 1 41.75 88 ALA B CA 1
ATOM 1334 C C . ALA B 1 88 ? -2.926 21.688 51.688 1 41.75 88 ALA B C 1
ATOM 1336 O O . ALA B 1 88 ? -2.312 22.484 51 1 41.75 88 ALA B O 1
#

pLDDT: mean 85.14, std 14.54, range [41.22, 98.56]

Solvent-accessible surface area (backbone atoms only — not comparable to full-atom values): 9610 Å² total; per-residue (Å²): 132,65,66,38,77,47,74,34,59,36,49,44,65,54,56,56,55,46,48,75,75,32,56,81,84,36,47,37,55,52,35,37,50,28,29,51,52,48,50,52,51,51,49,48,50,51,50,49,50,50,51,26,70,72,70,45,70,76,40,72,66,52,49,49,50,51,51,51,50,52,52,53,52,51,53,49,46,52,56,49,49,59,56,58,60,64,74,100,133,64,67,39,77,46,74,32,60,35,49,45,66,55,56,57,56,46,49,75,76,32,57,79,83,37,47,37,54,51,36,39,50,27,29,51,50,48,50,52,51,50,48,48,50,52,51,48,50,50,51,27,70,73,69,44,69,75,40,72,65,52,49,48,50,52,50,51,49,51,50,52,51,50,52,49,47,53,58,50,49,60,56,56,58,64,76,100

Foldseek 3Di:
DDDDDDDDDDDPVVLVVVCVVPPNVCSVVVVVVVVVVVVVVVVVVVVVVVVCVVVPNCPPVNVVVVVVVVVVVVVVVVVVVVVVVVVD/DDDDDDDDDDDPVVLVVVCVVPPNVCSVVVVVVVVVVVVVVVVVVVVVVVVCVVVPNCPPVNVVVVVVVVVVVVVVVVVVVVVVVVVD

Secondary structure (DSSP, 8-state):
--EEEEEEEEEHHHHHHHHTTS-TTHHHHHHHHHHHHHHHHHHHHHHHHHHHHHH----HHHHHHHHHHHHHHHHHHHHHHHHHHH--/--EEEEEEEEEHHHHHHHHTTS-TTHHHHHHHHHHHHHHHHHHHHHHHHHHHHHH----HHHHHHHHHHHHHHHHHHHHHHHHHHH--

Organism: Streptomyces coelicolor (strain ATCC BAA-471 / A3(2) / M145) (NCBI:txid100226)

Radius of gyration: 26.96 Å; Cα contacts (8 Å, |Δi|>4): 115; chains: 2; bounding box: 49×75×72 Å

Sequence (176 aa):
MATRKITITVPEELVESIKERVDTRGVSGYIAAAAAHQDAMDRLRELAGRLEEEHGAVTDDEQQAALDRIAAIDGWHDEQGSHSGEAAMATRKITITVPEELVESIKERVDTRGVSGYIAAAAAHQDAMDRLRELAGRLEEEHGAVTDDEQQAALDRIAAIDGWHDEQGSHSGEAA